Protein AF-A0AAW6XHD4-F1 (afdb_monomer_lite)

Organism: NCBI:txid47770

Foldseek 3Di:
DFDLVLCVVWFPDSGVCVVCVVLVHRDPVVCVVDDQVSQQVSCVVGGPDNGPVRSVVVNVVVVVVVVD

Secondary structure (DSSP, 8-state):
---HHHHHHHBS-SSHHHHHHHTT-SSHHHHTTS-HHHHHHHHHHHBS-SSHHHHHHHHHHHHHHHH-

pLDDT: mean 90.38, std 5.44, range [60.97, 95.69]

Structure (mmCIF, N/CA/C/O backbone):
data_AF-A0AAW6XHD4-F1
#
_entry.id   AF-A0AAW6XHD4-F1
#
loop_
_atom_site.group_PDB
_atom_site.id
_atom_site.type_symbol
_atom_site.label_atom_id
_atom_site.label_alt_id
_atom_site.label_comp_id
_atom_site.label_asym_id
_atom_site.label_entity_id
_atom_site.label_seq_id
_atom_site.pdbx_PDB_ins_code
_atom_site.Cartn_x
_atom_site.Cartn_y
_atom_site.Cartn_z
_atom_site.occupancy
_atom_site.B_iso_or_equiv
_atom_site.auth_seq_id
_atom_site.auth_comp_id
_atom_site.auth_asym_id
_atom_site.auth_atom_id
_atom_site.pdbx_PDB_model_num
ATOM 1 N N . MET A 1 1 ? 6.653 2.007 -9.712 1.00 79.75 1 MET A N 1
ATOM 2 C CA . MET A 1 1 ? 6.302 2.533 -8.372 1.00 79.75 1 MET A CA 1
ATOM 3 C C . MET A 1 1 ? 6.211 1.391 -7.359 1.00 79.75 1 MET A C 1
ATOM 5 O O . MET A 1 1 ? 7.091 1.298 -6.514 1.00 79.75 1 MET A O 1
ATOM 9 N N . PHE A 1 2 ? 5.273 0.444 -7.494 1.00 89.06 2 PHE A N 1
ATOM 10 C CA . PHE A 1 2 ? 5.171 -0.733 -6.609 1.00 89.06 2 PHE A CA 1
ATOM 11 C C . PHE A 1 2 ? 6.181 -1.843 -6.937 1.00 89.06 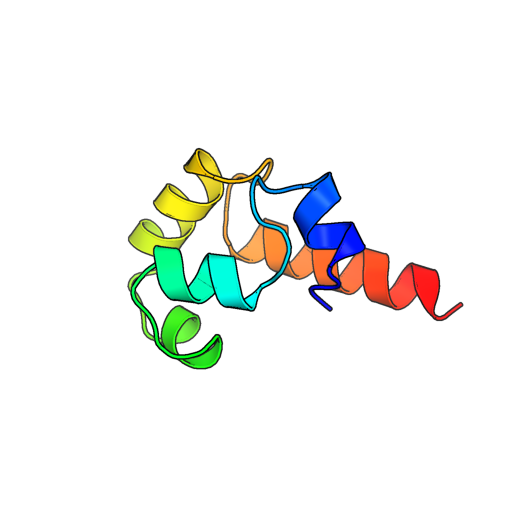2 PHE A C 1
ATOM 13 O O . PHE A 1 2 ? 5.870 -2.824 -7.605 1.00 89.06 2 PHE A O 1
ATOM 20 N N . THR A 1 3 ? 7.425 -1.677 -6.494 1.00 90.25 3 THR A N 1
ATOM 21 C CA . THR A 1 3 ? 8.459 -2.715 -6.666 1.00 90.25 3 THR A CA 1
ATOM 22 C C . THR A 1 3 ? 8.237 -3.899 -5.712 1.00 90.25 3 THR A C 1
ATOM 24 O O . THR A 1 3 ? 7.697 -3.690 -4.625 1.00 90.25 3 THR A O 1
ATOM 27 N N . PRO A 1 4 ? 8.715 -5.120 -6.027 1.00 92.25 4 PRO A N 1
ATOM 28 C CA . PRO A 1 4 ? 8.632 -6.259 -5.105 1.00 92.25 4 PRO A CA 1
ATOM 29 C C . PRO A 1 4 ? 9.229 -5.964 -3.722 1.00 92.25 4 PRO A C 1
ATOM 31 O O . PRO A 1 4 ? 8.642 -6.302 -2.702 1.00 92.25 4 PRO A O 1
ATOM 34 N N . GLN A 1 5 ? 10.350 -5.236 -3.670 1.00 91.31 5 GLN A N 1
ATOM 35 C CA . GLN A 1 5 ? 10.953 -4.799 -2.405 1.00 91.31 5 GLN A CA 1
ATOM 36 C C . GLN A 1 5 ? 10.043 -3.868 -1.599 1.00 91.31 5 GLN A C 1
ATOM 38 O O . GLN A 1 5 ? 9.986 -3.983 -0.379 1.00 91.31 5 GLN A O 1
ATOM 43 N N . PHE A 1 6 ? 9.339 -2.945 -2.260 1.00 94.12 6 PHE A N 1
ATOM 44 C CA . PHE A 1 6 ? 8.369 -2.081 -1.589 1.00 94.12 6 PHE A CA 1
ATOM 45 C C . PHE A 1 6 ? 7.214 -2.911 -1.015 1.00 94.12 6 PHE A C 1
ATOM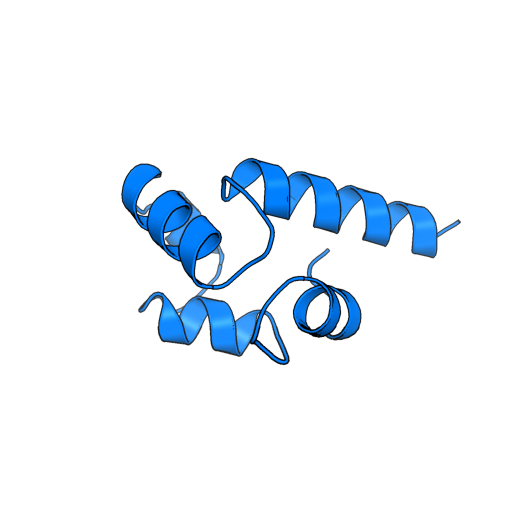 47 O O . PHE A 1 6 ? 6.881 -2.766 0.160 1.00 94.12 6 PHE A O 1
ATOM 54 N N . MET A 1 7 ? 6.658 -3.823 -1.820 1.00 94.38 7 MET A N 1
ATOM 55 C CA . MET A 1 7 ? 5.550 -4.687 -1.406 1.00 94.38 7 MET A CA 1
ATOM 56 C C . MET A 1 7 ? 5.935 -5.535 -0.195 1.00 94.38 7 MET A C 1
ATOM 58 O O . MET A 1 7 ? 5.245 -5.482 0.815 1.00 94.38 7 MET A O 1
ATOM 62 N N . GLN A 1 8 ? 7.091 -6.198 -0.230 1.00 93.31 8 GLN A N 1
ATOM 63 C CA . GLN A 1 8 ? 7.581 -7.020 0.882 1.00 93.31 8 GLN A CA 1
ATOM 64 C C . GLN A 1 8 ? 7.909 -6.210 2.149 1.00 93.31 8 GLN A C 1
ATOM 66 O O . GLN A 1 8 ? 7.889 -6.743 3.255 1.00 93.31 8 GLN A O 1
ATOM 71 N N . LYS A 1 9 ? 8.236 -4.919 2.013 1.00 93.56 9 LYS A N 1
ATOM 72 C CA . LYS A 1 9 ? 8.571 -4.036 3.143 1.00 93.56 9 LYS A CA 1
ATOM 73 C C . LYS A 1 9 ? 7.327 -3.505 3.868 1.00 93.56 9 LYS A C 1
ATOM 75 O O . LYS A 1 9 ? 7.359 -3.309 5.093 1.00 93.56 9 LYS A O 1
ATOM 80 N N . TYR A 1 10 ? 6.255 -3.244 3.120 1.00 94.56 10 TYR A N 1
ATOM 81 C CA . TYR A 1 10 ? 5.074 -2.522 3.606 1.00 94.56 10 TYR A CA 1
ATOM 82 C C . TYR A 1 10 ? 3.768 -3.317 3.592 1.00 94.56 10 TYR A C 1
ATOM 84 O O . TYR A 1 10 ? 2.789 -2.860 4.176 1.00 94.56 10 TYR A O 1
ATOM 92 N N . THR A 1 11 ? 3.747 -4.486 2.964 1.00 92.56 11 THR A N 1
ATOM 93 C CA . THR A 1 11 ? 2.565 -5.338 2.810 1.00 92.56 11 THR A CA 1
ATOM 94 C C . THR A 1 11 ? 2.943 -6.794 3.071 1.00 92.56 11 THR A C 1
ATOM 96 O O . THR A 1 11 ? 4.123 -7.148 3.039 1.00 92.56 11 THR A O 1
ATOM 99 N N . SER A 1 12 ? 1.949 -7.654 3.270 1.00 89.81 12 SER A N 1
ATOM 100 C CA . SER A 1 12 ? 2.167 -9.105 3.361 1.00 89.81 12 SER A CA 1
ATOM 101 C C . SER A 1 12 ? 2.398 -9.780 1.997 1.00 89.81 12 SER A C 1
ATOM 103 O O . SER A 1 12 ? 2.624 -10.988 1.936 1.00 89.81 12 SER A O 1
ATOM 105 N N . PHE A 1 13 ? 2.350 -9.026 0.893 1.00 92.81 13 PHE A N 1
ATOM 106 C CA . PHE A 1 13 ? 2.418 -9.561 -0.466 1.00 92.81 13 PHE A CA 1
ATOM 107 C C . PHE A 1 13 ? 3.816 -9.454 -1.077 1.00 92.81 13 PHE A C 1
ATOM 109 O O . PHE A 1 13 ? 4.559 -8.495 -0.860 1.00 92.81 13 PHE A O 1
ATOM 116 N N . ALA A 1 14 ? 4.159 -10.433 -1.918 1.00 91.00 14 ALA A N 1
ATOM 117 C CA . ALA A 1 14 ? 5.441 -10.463 -2.618 1.00 91.00 14 ALA A CA 1
ATOM 118 C C . ALA A 1 14 ? 5.516 -9.456 -3.779 1.00 91.00 14 ALA A C 1
ATOM 120 O O . ALA A 1 14 ? 6.582 -8.896 -4.041 1.00 91.00 14 ALA A O 1
ATOM 121 N N . THR A 1 15 ? 4.402 -9.233 -4.482 1.00 92.50 15 THR A N 1
ATOM 122 C CA . THR A 1 15 ? 4.297 -8.311 -5.623 1.00 92.50 15 THR A CA 1
ATOM 123 C C . THR A 1 15 ? 2.931 -7.635 -5.645 1.00 92.50 15 THR A C 1
ATOM 125 O O . THR A 1 15 ? 1.999 -8.069 -4.964 1.00 92.50 15 THR A O 1
ATOM 128 N N . ILE A 1 16 ? 2.813 -6.574 -6.447 1.00 90.69 16 ILE A N 1
ATOM 129 C CA . ILE A 1 16 ? 1.538 -5.887 -6.654 1.00 90.69 16 ILE A CA 1
ATOM 130 C C . ILE A 1 16 ? 0.502 -6.810 -7.305 1.00 90.69 16 ILE A C 1
ATOM 132 O O . ILE A 1 16 ? -0.663 -6.712 -6.956 1.00 90.69 16 ILE A O 1
ATOM 136 N N . ASP A 1 17 ? 0.912 -7.759 -8.154 1.00 90.94 17 ASP A N 1
ATOM 137 C CA . ASP A 1 17 ? 0.014 -8.735 -8.794 1.00 90.94 17 ASP A CA 1
ATOM 138 C C . ASP A 1 17 ? -0.730 -9.610 -7.778 1.00 90.94 17 ASP A C 1
ATOM 140 O O . ASP A 1 17 ? -1.917 -9.888 -7.934 1.00 90.94 17 ASP A O 1
ATOM 144 N N . PHE A 1 18 ? -0.055 -10.032 -6.704 1.00 91.81 18 PHE A N 1
ATOM 145 C CA . PHE A 1 18 ? -0.721 -10.764 -5.625 1.00 91.81 18 PHE A CA 1
ATOM 146 C C . PHE A 1 18 ? -1.702 -9.870 -4.866 1.00 91.81 18 PHE A C 1
ATOM 148 O O . PHE A 1 18 ? -2.795 -10.318 -4.539 1.00 91.81 18 PHE A O 1
ATOM 155 N N . PHE A 1 19 ? -1.343 -8.602 -4.653 1.00 92.06 19 PHE A N 1
ATOM 156 C CA . PHE A 1 19 ? -2.216 -7.622 -4.011 1.00 92.06 19 PHE A CA 1
ATOM 157 C C . PHE A 1 19 ? -3.496 -7.371 -4.829 1.00 92.06 19 PHE A C 1
ATOM 159 O O . PHE A 1 19 ? -4.587 -7.476 -4.276 1.00 92.06 19 PHE A O 1
ATOM 166 N N . VAL A 1 20 ? -3.398 -7.098 -6.143 1.00 91.31 20 VAL A N 1
ATOM 167 C CA . VAL A 1 20 ? -4.593 -6.884 -6.992 1.00 91.31 20 VAL A CA 1
ATOM 168 C C . VAL A 1 20 ? -5.466 -8.131 -7.064 1.00 91.31 20 VAL A C 1
ATOM 170 O O . VAL A 1 20 ? -6.690 -8.034 -6.999 1.00 91.31 20 VAL A O 1
ATOM 173 N N . ARG A 1 21 ? -4.842 -9.310 -7.132 1.00 91.75 21 ARG A N 1
ATOM 174 C CA . ARG A 1 21 ? -5.566 -10.578 -7.174 1.00 91.75 21 ARG A CA 1
ATOM 175 C C . ARG A 1 21 ? -6.346 -10.847 -5.888 1.00 91.75 21 ARG A C 1
ATOM 177 O O . ARG A 1 21 ? -7.486 -11.292 -5.975 1.00 91.75 21 ARG A O 1
ATOM 184 N N . GLU A 1 22 ? -5.757 -10.574 -4.726 1.00 91.75 22 GLU A N 1
ATOM 185 C CA . GLU A 1 22 ? -6.421 -10.731 -3.422 1.00 91.75 22 GLU A CA 1
ATOM 186 C C . GLU A 1 22 ? -7.529 -9.698 -3.204 1.00 91.75 22 GLU A C 1
ATOM 188 O O . GLU A 1 22 ? -8.563 -10.018 -2.622 1.00 91.75 22 GLU A O 1
ATOM 193 N N . LEU A 1 23 ? -7.370 -8.492 -3.756 1.00 89.81 23 LEU A N 1
ATOM 194 C CA . LEU A 1 23 ? -8.431 -7.485 -3.809 1.00 89.81 23 LEU A CA 1
ATOM 195 C C . LEU A 1 23 ? -9.589 -7.891 -4.751 1.00 89.81 23 LEU A C 1
ATOM 197 O O . LEU A 1 23 ? -10.652 -7.275 -4.738 1.00 89.81 23 LEU A O 1
ATOM 201 N N . GLY A 1 24 ? -9.412 -8.945 -5.557 1.00 90.19 24 GLY A N 1
ATOM 202 C CA . GLY A 1 24 ? -10.436 -9.474 -6.460 1.00 90.19 24 GLY A CA 1
ATOM 203 C C . GLY A 1 24 ? -10.520 -8.751 -7.804 1.00 90.19 24 GLY A C 1
ATOM 204 O O . GLY A 1 24 ? -11.490 -8.940 -8.541 1.00 90.19 24 GLY A O 1
ATOM 205 N N . VAL A 1 25 ? -9.512 -7.947 -8.145 1.00 89.06 25 VAL A N 1
ATOM 206 C CA . VAL A 1 25 ? -9.437 -7.235 -9.422 1.00 89.06 25 VAL A CA 1
ATOM 207 C C . VAL A 1 25 ? -8.407 -7.864 -10.351 1.00 89.06 25 VAL A C 1
ATOM 209 O O . VAL A 1 25 ? -7.463 -8.531 -9.927 1.00 89.06 25 VAL A O 1
ATOM 212 N N . LYS A 1 26 ? -8.604 -7.675 -11.657 1.00 83.94 26 LYS A N 1
ATOM 213 C CA . LYS A 1 26 ? -7.689 -8.212 -12.672 1.00 83.94 26 LYS A CA 1
ATOM 214 C C . LYS A 1 26 ? -6.407 -7.403 -12.766 1.00 83.94 26 LYS A C 1
ATOM 216 O O . LYS A 1 26 ? -5.342 -7.979 -12.943 1.00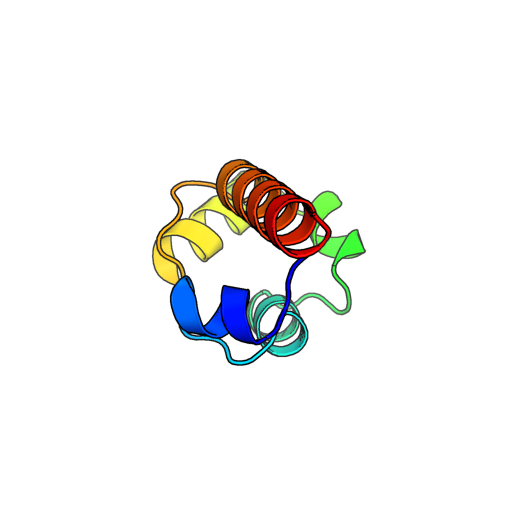 83.94 26 LYS A O 1
ATOM 221 N N . ASP A 1 27 ? -6.527 -6.087 -12.625 1.00 82.25 27 ASP A N 1
ATOM 222 C CA . ASP A 1 27 ? -5.451 -5.149 -12.897 1.00 82.25 27 ASP A CA 1
ATOM 223 C C . ASP A 1 27 ? -5.552 -3.922 -11.991 1.00 82.25 27 ASP A C 1
ATOM 225 O O . ASP A 1 27 ? -6.621 -3.566 -11.493 1.00 82.25 27 ASP A O 1
ATOM 229 N N . PHE A 1 28 ? -4.428 -3.226 -11.839 1.00 79.19 28 PHE A N 1
ATOM 230 C CA . PHE A 1 28 ? -4.314 -2.019 -11.021 1.00 79.19 28 PHE A CA 1
ATOM 231 C C . PHE A 1 28 ? -5.306 -0.913 -11.418 1.00 79.19 28 PHE A C 1
ATOM 233 O O . PHE A 1 28 ? -5.822 -0.211 -10.557 1.00 79.19 28 PHE A O 1
ATOM 240 N N . THR A 1 29 ? -5.615 -0.777 -12.710 1.00 82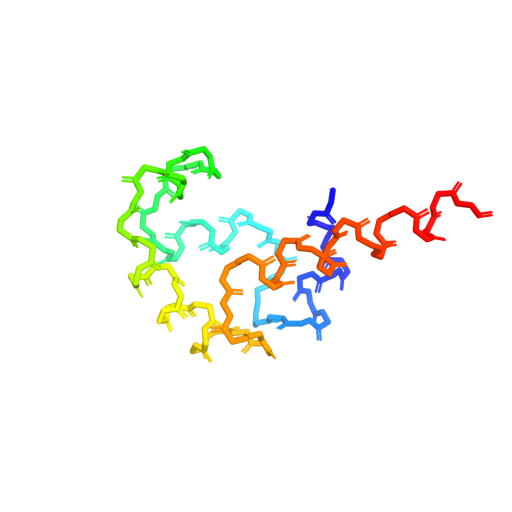.62 29 THR A N 1
ATOM 241 C CA . THR 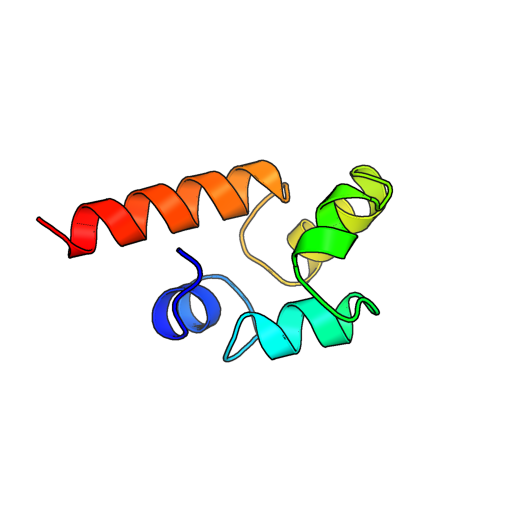A 1 29 ? -6.566 0.226 -13.226 1.00 82.62 29 THR A CA 1
ATOM 242 C C . THR A 1 29 ? -7.995 0.004 -12.738 1.00 82.62 29 THR A C 1
ATOM 244 O O . THR A 1 29 ? -8.778 0.947 -12.681 1.00 82.62 29 THR A O 1
ATOM 247 N N . GLN A 1 30 ? -8.350 -1.226 -12.357 1.00 86.62 30 GLN A N 1
ATOM 248 C CA . GLN A 1 30 ? -9.663 -1.511 -11.787 1.00 86.62 30 GLN A CA 1
ATOM 249 C C . GLN A 1 30 ? -9.782 -1.023 -10.345 1.00 86.62 30 GLN A C 1
ATOM 251 O O . GLN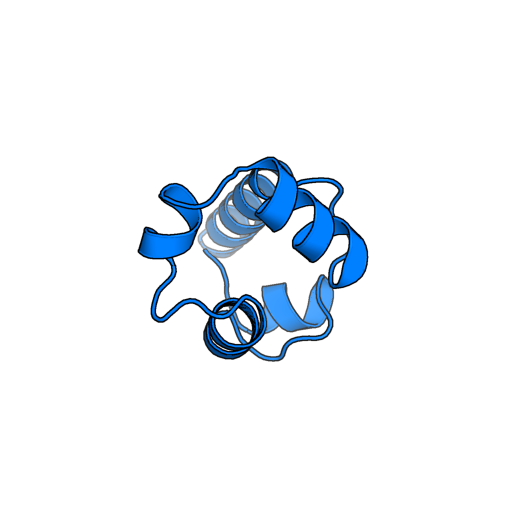 A 1 30 ? -10.894 -0.731 -9.922 1.00 86.62 30 GLN A O 1
ATOM 256 N N . ILE A 1 31 ? -8.666 -0.866 -9.620 1.00 86.12 31 ILE A N 1
ATOM 257 C CA . ILE A 1 31 ? -8.679 -0.298 -8.266 1.00 86.12 31 ILE A CA 1
ATOM 258 C C . ILE A 1 31 ? -9.254 1.124 -8.296 1.00 86.12 31 ILE A C 1
ATOM 260 O O . ILE A 1 31 ? -10.059 1.475 -7.442 1.00 86.12 31 ILE A O 1
ATOM 264 N N . GLU A 1 32 ? -8.919 1.919 -9.317 1.00 83.62 32 GLU A N 1
ATOM 265 C CA . GLU A 1 32 ? -9.442 3.287 -9.478 1.00 83.62 32 GLU A CA 1
ATOM 266 C C . GLU A 1 32 ? -10.947 3.331 -9.789 1.00 83.62 32 GLU A C 1
ATOM 268 O O . GLU A 1 32 ? -11.582 4.372 -9.641 1.00 83.62 32 GLU A O 1
ATOM 273 N N . GLN A 1 33 ? -11.530 2.210 -10.222 1.00 87.25 33 GLN A N 1
ATOM 274 C CA . GLN A 1 33 ? -12.967 2.077 -10.472 1.00 87.25 33 GLN A CA 1
ATOM 275 C C . GLN A 1 33 ? -13.729 1.506 -9.269 1.00 87.25 33 GLN A C 1
ATOM 277 O O . GLN A 1 33 ? -14.961 1.497 -9.278 1.00 87.25 33 GLN A O 1
ATOM 282 N N . MET A 1 34 ? -13.022 1.010 -8.250 1.00 88.19 34 MET A N 1
ATOM 283 C CA . MET A 1 34 ? -13.634 0.514 -7.023 1.00 88.19 34 MET A CA 1
ATOM 284 C C . MET A 1 34 ? -14.057 1.667 -6.117 1.00 88.19 34 MET A C 1
ATOM 286 O O . MET A 1 34 ? -13.557 2.788 -6.204 1.00 88.19 34 MET A O 1
ATOM 290 N N . ALA A 1 35 ? -14.976 1.373 -5.199 1.00 90.50 35 ALA A N 1
ATOM 291 C CA . ALA A 1 35 ? -15.264 2.289 -4.110 1.00 90.50 35 ALA A CA 1
ATOM 292 C C . ALA A 1 35 ? -13.996 2.467 -3.263 1.00 90.50 35 ALA A C 1
ATOM 294 O O . ALA A 1 35 ? -13.462 1.485 -2.744 1.00 90.50 35 ALA A O 1
ATOM 295 N N . ILE A 1 36 ? -13.539 3.713 -3.117 1.00 89.12 36 ILE A N 1
ATOM 296 C CA . ILE A 1 36 ? -12.304 4.038 -2.390 1.00 89.12 36 ILE A CA 1
ATOM 297 C C . ILE A 1 36 ? -12.305 3.460 -0.972 1.00 89.12 36 ILE A C 1
ATOM 299 O O . ILE A 1 36 ? -11.295 2.920 -0.539 1.00 89.12 36 ILE A O 1
ATOM 303 N N . ASP A 1 37 ? -13.464 3.449 -0.307 1.00 92.50 37 ASP A N 1
ATOM 304 C CA . ASP A 1 37 ? -13.623 2.896 1.039 1.00 92.50 37 ASP A CA 1
ATOM 305 C C . ASP A 1 37 ? -13.250 1.406 1.108 1.00 92.50 37 ASP A C 1
ATOM 307 O O . ASP A 1 37 ? -12.583 0.982 2.048 1.00 92.50 37 ASP A O 1
ATOM 311 N N . GLN A 1 38 ? -13.613 0.611 0.092 1.00 91.81 38 GLN A N 1
ATOM 312 C CA . GLN A 1 38 ? -13.277 -0.818 0.049 1.00 91.81 38 GLN A CA 1
ATOM 313 C C . GLN A 1 38 ? -11.775 -1.038 -0.124 1.00 91.81 38 GLN A C 1
ATOM 315 O O . GLN A 1 38 ? -11.190 -1.925 0.502 1.00 91.81 38 GLN A O 1
ATOM 320 N N . VAL A 1 39 ? -11.147 -0.232 -0.981 1.00 92.06 39 VAL A N 1
ATOM 321 C CA . VAL A 1 39 ? -9.703 -0.308 -1.213 1.00 92.06 39 VAL A CA 1
ATOM 322 C C . VAL A 1 39 ? -8.958 0.131 0.044 1.00 92.06 39 VAL A C 1
ATOM 324 O O . VAL A 1 39 ? -8.024 -0.545 0.465 1.00 92.06 39 VAL A O 1
ATOM 327 N N . ASP A 1 40 ? -9.400 1.208 0.689 1.00 94.81 40 ASP A N 1
ATOM 328 C CA . ASP A 1 40 ? -8.810 1.714 1.924 1.00 94.81 40 ASP A CA 1
ATOM 329 C C . ASP A 1 40 ? -8.937 0.714 3.076 1.00 94.81 40 ASP A C 1
ATOM 331 O O . ASP A 1 40 ? -7.973 0.513 3.814 1.00 94.81 40 ASP A O 1
ATOM 335 N N . GLU A 1 41 ? -10.081 0.041 3.230 1.00 94.69 41 GLU A N 1
ATOM 336 C CA . GLU A 1 41 ? -10.242 -1.034 4.217 1.00 94.69 41 GLU A CA 1
ATOM 337 C C . GLU A 1 41 ? -9.274 -2.193 3.965 1.00 94.69 41 GLU A C 1
ATOM 339 O O . GLU A 1 41 ? -8.632 -2.683 4.899 1.00 94.69 41 GLU A O 1
ATOM 344 N N . PHE A 1 42 ? -9.119 -2.605 2.706 1.00 93.75 42 PHE A N 1
ATOM 345 C CA . PHE A 1 42 ? -8.171 -3.650 2.337 1.00 93.75 42 PHE A CA 1
ATOM 346 C C . PHE A 1 42 ? -6.722 -3.228 2.614 1.00 93.75 42 PHE A C 1
ATOM 348 O O . PHE A 1 42 ? -5.955 -3.978 3.221 1.00 93.75 42 PHE A O 1
ATOM 355 N N . VAL A 1 43 ? -6.353 -2.003 2.238 1.00 94.50 43 VAL A N 1
ATOM 356 C CA . VAL A 1 43 ? -5.014 -1.444 2.459 1.00 94.50 43 VAL A CA 1
ATOM 357 C C . VAL A 1 43 ? -4.702 -1.350 3.950 1.00 94.50 43 VAL A C 1
ATOM 359 O O . VAL A 1 43 ? -3.635 -1.804 4.365 1.00 94.50 43 VAL A O 1
ATOM 362 N N . LYS A 1 44 ? -5.636 -0.855 4.769 1.00 95.12 44 LYS A N 1
ATOM 363 C CA . LYS A 1 44 ? -5.496 -0.811 6.236 1.00 95.12 44 LYS A CA 1
ATOM 364 C C . LYS A 1 44 ? -5.269 -2.188 6.849 1.00 95.12 44 LYS A C 1
ATOM 366 O O . LYS A 1 44 ? -4.572 -2.303 7.853 1.00 95.12 44 LYS A O 1
ATOM 371 N N . LYS A 1 45 ? -5.896 -3.222 6.283 1.00 93.81 45 LYS A N 1
ATOM 372 C CA . LYS A 1 45 ? -5.846 -4.589 6.807 1.00 93.81 45 LYS A CA 1
ATOM 373 C C . LYS A 1 45 ? -4.571 -5.329 6.407 1.00 93.81 45 LYS A C 1
ATOM 375 O O . LYS A 1 45 ? -3.988 -6.024 7.234 1.00 93.81 45 LYS A O 1
ATOM 380 N N . GLU A 1 46 ? -4.152 -5.194 5.153 1.00 94.00 46 GLU A N 1
ATOM 381 C CA . GLU A 1 46 ? -3.087 -6.015 4.560 1.00 94.00 46 GLU A CA 1
ATOM 382 C C . GLU A 1 46 ? -1.737 -5.283 4.435 1.00 94.00 46 GLU A C 1
ATOM 384 O O . GLU A 1 46 ? -0.726 -5.860 4.011 1.00 94.00 46 GLU A O 1
ATOM 389 N N . THR A 1 47 ? -1.697 -3.996 4.788 1.00 94.19 47 THR A N 1
ATOM 390 C CA . THR A 1 47 ? -0.513 -3.142 4.659 1.00 94.19 47 THR A CA 1
ATOM 391 C C . THR A 1 47 ? -0.304 -2.259 5.888 1.00 94.19 47 THR A C 1
ATOM 393 O O . THR A 1 47 ? -1.110 -2.226 6.811 1.00 94.19 47 THR A O 1
ATOM 396 N N . LYS A 1 48 ? 0.810 -1.524 5.904 1.00 94.69 48 LYS A N 1
ATOM 397 C CA . LYS A 1 48 ? 1.135 -0.544 6.952 1.00 94.69 48 LYS A CA 1
ATOM 398 C C . LYS A 1 48 ? 0.524 0.846 6.721 1.00 94.69 48 LYS A C 1
ATOM 400 O O . LYS A 1 48 ? 0.867 1.761 7.465 1.00 94.69 48 LYS A O 1
ATOM 405 N N . PHE A 1 49 ? -0.299 1.020 5.691 1.00 95.69 49 PHE A N 1
ATOM 406 C CA . PHE A 1 49 ? -0.850 2.314 5.289 1.00 95.69 49 PHE A CA 1
ATOM 407 C C . PHE A 1 49 ? -2.311 2.455 5.700 1.00 95.69 49 PHE A C 1
ATOM 409 O O . PHE A 1 49 ? -3.041 1.469 5.785 1.00 95.69 49 PHE A O 1
ATOM 416 N N . ALA A 1 50 ? -2.743 3.692 5.938 1.00 93.75 50 ALA A N 1
ATOM 417 C CA . ALA A 1 50 ? -4.115 3.993 6.315 1.00 93.75 50 ALA A CA 1
ATOM 418 C C . ALA A 1 50 ? -5.040 4.183 5.107 1.00 93.75 50 ALA A C 1
ATOM 420 O O . ALA A 1 50 ? -6.252 4.168 5.278 1.00 93.75 50 ALA A O 1
ATOM 421 N N . SER A 1 51 ? -4.513 4.379 3.904 1.00 94.69 51 SER A N 1
ATOM 422 C CA . SER A 1 51 ? -5.320 4.496 2.690 1.00 94.69 51 SER A CA 1
ATOM 423 C C . SER A 1 51 ? -4.527 4.079 1.464 1.00 94.69 51 SER A C 1
ATOM 425 O O . SER A 1 51 ? -3.289 4.047 1.464 1.00 94.69 51 SER A O 1
ATOM 427 N N . TRP A 1 52 ? -5.253 3.777 0.394 1.00 92.12 52 TRP A N 1
ATOM 428 C CA . TRP A 1 52 ? -4.672 3.487 -0.905 1.00 92.12 52 TRP A CA 1
ATOM 429 C C . TRP A 1 52 ? -3.830 4.646 -1.433 1.00 92.12 52 TRP A C 1
ATOM 431 O O . TRP A 1 52 ? -2.721 4.433 -1.925 1.00 92.12 52 TRP A O 1
ATOM 441 N N . GLU A 1 53 ? -4.318 5.874 -1.262 1.00 93.12 53 GLU A N 1
ATOM 442 C CA . GLU A 1 53 ? -3.599 7.079 -1.667 1.00 93.12 53 GLU A CA 1
ATOM 443 C C . GLU A 1 53 ? -2.252 7.204 -0.935 1.00 93.12 53 GLU A C 1
ATOM 445 O O . GLU A 1 53 ? -1.220 7.433 -1.571 1.00 93.12 53 GLU A O 1
ATOM 450 N N . GLU A 1 54 ? -2.223 6.989 0.387 1.00 95.19 54 GLU A N 1
ATOM 451 C CA . GLU A 1 54 ? -0.984 7.038 1.175 1.00 95.19 54 GLU A CA 1
ATOM 452 C C . GLU A 1 54 ? 0.029 5.995 0.673 1.00 95.19 54 GLU A C 1
ATOM 454 O O . GLU A 1 54 ? 1.214 6.289 0.472 1.00 95.19 54 GLU A O 1
ATOM 459 N N . MET A 1 55 ? -0.454 4.779 0.404 1.00 94.19 55 MET A N 1
ATOM 460 C CA . MET A 1 55 ? 0.349 3.693 -0.146 1.00 94.19 55 MET A CA 1
ATOM 461 C C . MET A 1 55 ? 0.933 4.054 -1.523 1.00 94.19 55 MET A C 1
ATOM 463 O O . MET A 1 55 ? 2.126 3.830 -1.764 1.00 94.19 55 MET A O 1
ATOM 467 N N . GLN A 1 56 ? 0.132 4.644 -2.417 1.00 92.94 56 GLN A N 1
ATOM 468 C CA . GLN A 1 56 ? 0.581 5.115 -3.731 1.00 92.94 56 GLN A CA 1
ATOM 469 C C . GLN A 1 56 ? 1.639 6.214 -3.609 1.00 92.94 56 GLN A C 1
ATOM 471 O O . GLN A 1 56 ? 2.707 6.105 -4.220 1.00 92.94 56 GLN A O 1
ATOM 476 N N . GLN A 1 57 ? 1.392 7.236 -2.786 1.00 94.25 57 GLN A N 1
ATOM 477 C CA . GLN A 1 57 ? 2.333 8.335 -2.566 1.00 94.25 57 GLN A CA 1
ATOM 478 C C . GLN A 1 57 ? 3.675 7.821 -2.033 1.00 94.25 57 GLN A C 1
ATOM 480 O O . GLN A 1 57 ? 4.738 8.220 -2.524 1.00 94.25 57 GLN A O 1
ATOM 485 N N . LYS A 1 58 ? 3.651 6.876 -1.082 1.00 94.50 58 LYS A N 1
ATOM 486 C CA . LYS A 1 58 ? 4.877 6.277 -0.548 1.00 94.50 58 LYS A CA 1
ATOM 487 C C . LYS A 1 58 ? 5.629 5.467 -1.602 1.00 94.50 58 LYS A C 1
ATOM 489 O O . LYS A 1 58 ? 6.851 5.591 -1.698 1.00 94.50 58 LYS A O 1
ATOM 494 N N . ALA A 1 59 ? 4.920 4.677 -2.409 1.00 92.81 59 ALA A N 1
ATOM 495 C CA . ALA A 1 59 ? 5.524 3.891 -3.482 1.00 92.81 59 ALA A CA 1
ATOM 496 C C . ALA A 1 59 ? 6.176 4.778 -4.552 1.00 92.81 59 ALA A C 1
ATOM 498 O O . ALA A 1 59 ? 7.270 4.471 -5.029 1.00 92.81 59 ALA A O 1
ATOM 499 N N . VAL A 1 60 ? 5.530 5.889 -4.921 1.00 92.19 60 VAL A N 1
ATOM 500 C CA . VAL A 1 60 ? 6.077 6.883 -5.857 1.00 92.19 60 VAL A CA 1
ATOM 501 C C . VAL A 1 60 ? 7.324 7.536 -5.266 1.00 92.19 60 VAL A C 1
ATOM 503 O O . VAL A 1 60 ? 8.360 7.579 -5.927 1.00 92.19 60 VAL A O 1
ATOM 506 N N . SER A 1 61 ? 7.250 7.990 -4.012 1.00 92.69 61 SER A N 1
ATOM 507 C CA . SER A 1 61 ? 8.362 8.635 -3.310 1.00 92.69 61 SER A CA 1
ATOM 508 C C . SER A 1 61 ? 9.594 7.728 -3.213 1.00 92.69 61 SER A C 1
ATOM 510 O O . SER A 1 61 ? 10.682 8.146 -3.607 1.00 92.69 61 SER A O 1
ATOM 512 N N . GLU A 1 62 ? 9.440 6.471 -2.776 1.00 92.19 62 GLU A N 1
ATOM 513 C CA . GLU A 1 62 ? 10.571 5.532 -2.705 1.00 92.19 62 GLU A CA 1
ATOM 514 C C . GLU A 1 62 ? 11.124 5.170 -4.084 1.00 92.19 62 GLU A C 1
ATOM 516 O O . GLU A 1 62 ? 12.333 5.005 -4.244 1.00 92.19 62 GLU A O 1
ATOM 521 N N . TYR A 1 63 ? 10.254 5.043 -5.087 1.00 90.31 63 TYR A N 1
ATOM 522 C CA . TYR A 1 63 ? 10.685 4.756 -6.448 1.00 90.31 63 TYR A CA 1
ATOM 523 C C . TYR A 1 63 ? 11.519 5.902 -7.027 1.00 90.31 63 TYR A C 1
ATOM 525 O O . TYR A 1 63 ? 12.576 5.649 -7.597 1.00 90.31 63 TYR A O 1
ATOM 533 N N . MET A 1 64 ? 11.083 7.151 -6.833 1.00 90.12 64 MET A N 1
ATOM 534 C CA . MET A 1 64 ? 11.856 8.325 -7.240 1.00 90.12 64 MET A CA 1
ATOM 535 C C . MET A 1 64 ? 13.174 8.415 -6.473 1.00 90.12 64 MET A C 1
ATOM 537 O O . MET A 1 64 ? 14.208 8.621 -7.090 1.00 90.12 64 MET A O 1
ATOM 541 N N . MET A 1 65 ? 13.172 8.180 -5.158 1.00 88.38 65 MET A N 1
ATOM 542 C CA . MET A 1 65 ? 14.398 8.212 -4.354 1.00 88.38 65 MET A CA 1
ATOM 543 C C . MET A 1 65 ? 15.418 7.142 -4.769 1.00 88.38 65 MET A C 1
ATOM 545 O O . MET A 1 65 ? 16.607 7.356 -4.608 1.00 88.38 65 MET A O 1
ATOM 549 N N . LYS A 1 66 ? 14.972 6.001 -5.310 1.00 82.06 66 LYS A N 1
ATOM 550 C CA . LYS A 1 66 ? 15.859 4.964 -5.865 1.00 82.06 66 LYS A CA 1
ATOM 551 C C . LYS A 1 66 ? 16.440 5.299 -7.240 1.00 82.06 66 LYS A C 1
ATOM 553 O O . LYS A 1 66 ? 17.375 4.625 -7.662 1.00 82.06 66 LYS A O 1
ATOM 558 N N . LEU A 1 67 ? 15.832 6.233 -7.968 1.00 78.06 67 LEU A N 1
ATOM 559 C CA . LEU A 1 67 ? 16.269 6.637 -9.307 1.00 78.06 67 LEU A CA 1
ATOM 560 C C . LEU A 1 67 ? 17.351 7.730 -9.280 1.00 78.06 67 LEU A C 1
ATOM 562 O O . LEU A 1 67 ? 17.987 7.945 -10.310 1.00 78.06 67 LEU A O 1
ATOM 566 N N . PHE A 1 68 ? 17.539 8.399 -8.140 1.00 60.97 68 PHE A N 1
ATOM 567 C CA . PHE A 1 68 ? 18.590 9.389 -7.882 1.00 60.97 68 PHE A CA 1
ATOM 568 C C . PHE A 1 68 ? 19.711 8.782 -7.036 1.00 60.97 68 PHE A C 1
ATOM 570 O O . PHE A 1 68 ? 20.868 9.214 -7.229 1.00 60.97 68 PHE A O 1
#

Sequence (68 aa):
MFTPQFMQKYTSFATIDFFVRELGVKDFTQIEQMAIDQVDEFVKKETKFASWEEMQQKAVSEYMMKLF

Radius of gyration: 11.37 Å; chains: 1; bounding box: 34×20×20 Å